Protein AF-A0A350FUX4-F1 (afdb_monomer_lite)

pLDDT: mean 85.85, std 11.28, range [41.66, 97.25]

Foldseek 3Di:
DPPDDDDDDDDDPVVVVVLVVVCVVVVHDSVVVVVVVVVLLVVLVVVCVVVVHCLLVLLQCQLAVVDPLVRSCVVVVHDDPVVSVVSCVVSVGHHRDQDPVNVVVVVVVVVVVVVPPPD

Secondary structure (DSSP, 8-state):
------------HHHHHHHHHHHHHTT--HHHHHHHHHHHHHHHHHHHHHTT-THHHHHHHHHTTSS-HHHHHHHTT---HHHHHHHHHHTTPPPP---HHHHHHHHHHHHHHHTTS--

Structure (mmCIF, N/CA/C/O backbone):
data_AF-A0A350FUX4-F1
#
_entry.id   AF-A0A350FUX4-F1
#
loop_
_atom_site.group_PDB
_atom_site.id
_atom_site.type_symbol
_atom_site.label_atom_id
_atom_site.label_alt_id
_atom_site.label_comp_id
_atom_site.label_asym_id
_atom_site.label_entity_id
_atom_site.label_seq_id
_atom_site.pdbx_PDB_ins_code
_atom_site.Cartn_x
_atom_site.Cartn_y
_atom_site.Cartn_z
_atom_site.occupancy
_atom_site.B_iso_or_equiv
_atom_site.auth_seq_id
_atom_site.auth_comp_id
_atom_site.auth_asym_id
_atom_site.auth_atom_id
_atom_site.pdbx_PDB_model_num
ATOM 1 N N . MET A 1 1 ? -17.170 -17.506 17.059 1.00 41.66 1 MET A N 1
ATOM 2 C CA . MET A 1 1 ? -16.558 -16.319 17.699 1.00 41.66 1 MET A CA 1
ATOM 3 C C . MET A 1 1 ? -15.456 -15.818 16.782 1.00 41.66 1 MET A C 1
ATOM 5 O O . MET A 1 1 ? -14.706 -16.651 16.299 1.00 41.66 1 MET A O 1
ATOM 9 N N . LYS A 1 2 ? -15.390 -14.514 16.481 1.00 61.25 2 LYS A N 1
ATOM 10 C CA . LYS A 1 2 ? -14.230 -13.945 15.776 1.00 61.25 2 LYS A CA 1
ATOM 11 C C . LYS A 1 2 ? -13.069 -13.878 16.766 1.00 61.25 2 LYS A C 1
ATOM 13 O O . LYS A 1 2 ? -13.182 -13.170 17.765 1.00 61.25 2 LYS A O 1
ATOM 18 N N . ASP A 1 3 ? -12.004 -14.621 16.500 1.00 84.19 3 ASP A N 1
ATOM 19 C CA . ASP A 1 3 ? -10.751 -14.481 17.235 1.00 84.19 3 ASP A CA 1
ATOM 20 C C . ASP A 1 3 ? -10.172 -13.096 16.919 1.00 84.19 3 ASP A C 1
ATOM 22 O O . ASP A 1 3 ? -9.989 -12.747 15.751 1.00 84.19 3 ASP A O 1
ATOM 26 N N . THR A 1 4 ? -10.043 -12.244 17.935 1.00 82.56 4 THR A N 1
ATOM 27 C CA . THR A 1 4 ? -9.693 -10.829 17.754 1.00 82.56 4 THR A CA 1
ATOM 28 C C . THR A 1 4 ? -8.469 -10.517 18.601 1.00 82.56 4 THR A C 1
ATOM 30 O O . THR A 1 4 ? -8.521 -10.639 19.823 1.00 82.56 4 THR A O 1
ATOM 33 N N . ALA A 1 5 ? -7.386 -10.082 17.958 1.00 85.25 5 ALA A N 1
ATOM 34 C CA . ALA A 1 5 ? -6.145 -9.674 18.612 1.00 85.25 5 ALA A CA 1
ATOM 35 C C . ALA A 1 5 ? -5.987 -8.144 18.606 1.00 85.25 5 ALA A C 1
ATOM 37 O O . ALA A 1 5 ? -6.502 -7.454 17.722 1.00 85.25 5 ALA A O 1
ATOM 38 N N . SER A 1 6 ? -5.265 -7.604 19.590 1.00 85.75 6 SER A N 1
ATOM 39 C CA . SER A 1 6 ? -4.872 -6.194 19.607 1.00 85.75 6 SER A CA 1
ATOM 40 C C . SER A 1 6 ? -3.593 -5.980 18.792 1.00 85.75 6 SER A C 1
ATOM 42 O O . SER A 1 6 ? -2.662 -6.779 18.842 1.00 85.75 6 SER A O 1
ATOM 44 N N . LEU A 1 7 ? -3.545 -4.878 18.042 1.00 85.62 7 LEU A N 1
ATOM 45 C CA . LEU A 1 7 ? -2.394 -4.479 17.235 1.00 85.62 7 LEU A CA 1
ATOM 46 C C . LEU A 1 7 ? -1.913 -3.096 17.690 1.00 85.62 7 LEU A C 1
ATOM 48 O O . LEU A 1 7 ? -2.695 -2.144 17.707 1.00 85.62 7 LEU A O 1
ATOM 52 N N . SER A 1 8 ? -0.632 -2.982 18.044 1.00 88.00 8 SER A N 1
ATOM 53 C CA . SER A 1 8 ? 0.005 -1.705 18.382 1.00 88.00 8 SER A CA 1
ATOM 54 C C . SER A 1 8 ? 0.857 -1.229 17.208 1.00 88.00 8 SER A C 1
ATOM 56 O O . SER A 1 8 ? 1.778 -1.928 16.795 1.00 88.00 8 SER A O 1
ATOM 58 N N . LEU A 1 9 ? 0.541 -0.050 16.665 1.00 88.25 9 LEU A N 1
ATOM 59 C CA . LEU A 1 9 ? 1.270 0.577 15.560 1.00 88.25 9 LEU A CA 1
ATOM 60 C C . LEU A 1 9 ? 1.650 2.009 15.926 1.00 88.25 9 LEU A C 1
ATOM 62 O O . LEU A 1 9 ? 0.845 2.754 16.490 1.00 88.25 9 LEU A O 1
ATOM 66 N N . THR A 1 10 ? 2.846 2.419 15.514 1.00 92.00 10 THR A N 1
ATOM 67 C CA . THR A 1 10 ? 3.270 3.819 15.570 1.00 92.00 10 THR A CA 1
ATOM 68 C C . THR A 1 10 ? 2.972 4.473 14.229 1.00 92.00 10 THR A C 1
ATOM 70 O O . THR A 1 10 ? 3.532 4.087 13.208 1.00 92.00 10 THR A O 1
ATOM 73 N N . LEU A 1 11 ? 2.088 5.469 14.233 1.00 89.19 11 LEU A N 1
ATOM 74 C CA . LEU A 1 11 ? 1.725 6.250 13.053 1.00 89.19 11 LEU A CA 1
ATOM 75 C C . LEU A 1 11 ? 1.938 7.738 13.329 1.00 89.19 11 LEU A C 1
ATOM 77 O O . LEU A 1 11 ? 1.895 8.188 14.477 1.00 89.19 11 LEU A O 1
ATOM 81 N N . ASP A 1 12 ? 2.114 8.510 12.260 1.00 91.38 12 ASP A N 1
ATOM 82 C CA . ASP A 1 12 ? 2.209 9.962 12.349 1.00 91.38 12 ASP A CA 1
ATOM 83 C C . ASP A 1 12 ? 0.952 10.581 13.003 1.00 91.38 12 ASP A C 1
ATOM 85 O O . ASP A 1 12 ? -0.194 10.214 12.715 1.00 91.38 12 ASP A O 1
ATOM 89 N N . LYS A 1 13 ? 1.160 11.553 13.901 1.00 92.75 13 LYS A N 1
ATOM 90 C CA . LYS A 1 13 ? 0.068 12.180 14.666 1.00 92.75 13 LYS A CA 1
ATOM 91 C C . LYS A 1 13 ? -0.902 12.942 13.763 1.00 92.75 13 LYS A C 1
ATOM 93 O O . LYS A 1 13 ? -2.111 12.937 14.021 1.00 92.75 13 LYS A O 1
ATOM 98 N N . LEU A 1 14 ? -0.397 13.601 12.719 1.00 93.44 14 LEU A N 1
ATOM 99 C CA . LEU A 1 14 ? -1.227 14.331 11.767 1.00 93.44 14 LEU A CA 1
ATOM 100 C C . LEU A 1 14 ? -2.051 13.356 10.918 1.00 93.44 14 LEU A C 1
ATOM 102 O O . LEU A 1 14 ? -3.239 13.609 10.701 1.00 93.44 14 LEU A O 1
ATOM 106 N N . LEU A 1 15 ? -1.474 12.219 10.519 1.00 91.94 15 LEU A N 1
ATOM 107 C CA . LEU A 1 15 ? -2.192 11.138 9.841 1.00 91.94 15 LEU A CA 1
ATOM 108 C C . LEU A 1 15 ? -3.357 10.619 10.695 1.00 91.94 15 LEU A C 1
ATOM 110 O O . LEU A 1 15 ? -4.492 10.596 10.217 1.00 91.94 15 LEU A O 1
ATOM 114 N N . ILE A 1 16 ? -3.117 10.297 11.973 1.00 94.19 16 ILE A N 1
ATOM 115 C CA . ILE A 1 16 ? -4.173 9.843 12.896 1.00 94.19 16 ILE A CA 1
ATOM 11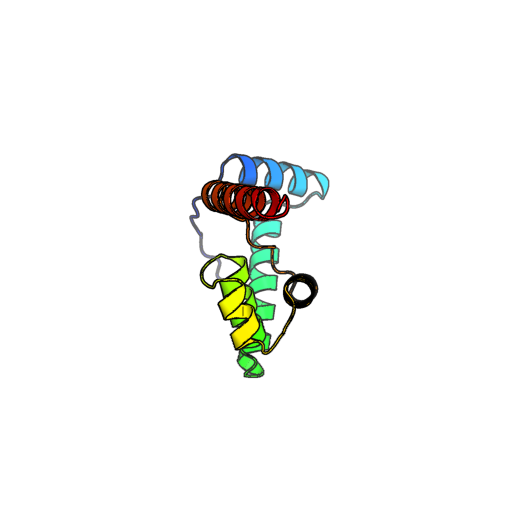6 C C . ILE A 1 16 ? -5.276 10.901 13.020 1.00 94.19 16 ILE A C 1
ATOM 118 O O . ILE A 1 16 ? -6.464 10.576 12.956 1.00 94.19 16 ILE A O 1
ATOM 122 N N . LYS A 1 17 ? -4.909 12.181 13.170 1.00 95.31 17 LYS A N 1
ATOM 123 C CA . LYS A 1 17 ? -5.881 13.279 13.286 1.00 95.31 17 LYS A CA 1
ATOM 124 C C . LYS A 1 17 ? -6.756 13.386 12.036 1.00 95.31 17 LYS A C 1
ATOM 126 O O . LYS A 1 17 ? -7.978 13.471 12.151 1.00 95.31 17 LYS A O 1
ATOM 131 N N . ARG A 1 18 ? -6.150 13.346 10.846 1.00 95.75 18 ARG A N 1
ATOM 132 C CA . ARG A 1 18 ? -6.868 13.406 9.563 1.00 95.75 18 ARG A CA 1
ATOM 133 C C . ARG A 1 18 ? -7.785 12.199 9.371 1.00 95.75 18 ARG A C 1
ATOM 135 O O . ARG A 1 18 ? -8.940 12.379 8.992 1.00 95.75 18 ARG A O 1
ATOM 142 N N . ALA A 1 19 ? -7.304 11.000 9.692 1.00 94.25 19 ALA A N 1
ATOM 143 C CA . ALA A 1 19 ? -8.087 9.774 9.592 1.00 94.25 19 ALA A CA 1
ATOM 144 C C . ALA A 1 19 ? -9.302 9.790 10.534 1.00 94.25 19 ALA A C 1
ATOM 146 O O . ALA A 1 19 ? -10.400 9.437 10.114 1.00 94.25 19 ALA A O 1
ATOM 147 N N . ARG A 1 20 ? -9.150 10.281 11.775 1.00 95.00 20 ARG A N 1
ATOM 148 C CA . ARG A 1 20 ? -10.274 10.443 12.718 1.00 95.00 20 ARG A CA 1
ATOM 149 C C . ARG A 1 20 ? -11.348 11.388 12.191 1.00 95.00 20 ARG A C 1
ATOM 151 O O . ARG A 1 20 ? -12.527 11.068 12.284 1.00 95.00 20 ARG A O 1
ATOM 158 N N . VAL A 1 21 ? -10.949 12.528 11.622 1.00 97.25 21 VAL A N 1
ATOM 159 C CA . VAL A 1 21 ? -11.898 13.479 11.022 1.00 97.25 21 VAL A CA 1
ATOM 160 C C . VAL A 1 21 ? -12.640 12.837 9.850 1.00 97.25 21 VAL A C 1
ATOM 162 O O . VAL A 1 21 ? -13.856 12.979 9.754 1.00 97.25 21 VAL A O 1
ATOM 165 N N . ALA A 1 22 ? -11.938 12.114 8.974 1.00 95.69 22 ALA A N 1
ATOM 166 C CA . ALA A 1 22 ? -12.564 11.419 7.851 1.00 95.69 22 ALA A CA 1
ATOM 167 C C . ALA A 1 22 ? -13.550 10.335 8.318 1.00 95.69 22 ALA A C 1
ATOM 169 O O . ALA A 1 22 ? -14.679 10.297 7.839 1.00 95.69 22 ALA A O 1
ATOM 170 N N . ALA A 1 23 ? -13.156 9.514 9.296 1.00 96.19 23 ALA A N 1
ATOM 171 C CA . ALA A 1 23 ? -13.992 8.459 9.863 1.00 96.19 23 ALA A CA 1
ATOM 172 C C . ALA A 1 23 ? -15.264 9.026 10.525 1.00 96.19 23 ALA A C 1
ATOM 174 O O . ALA A 1 23 ? -16.364 8.537 10.274 1.00 96.19 23 ALA A O 1
ATOM 175 N N . ALA A 1 24 ? -15.134 10.123 11.281 1.00 96.69 24 ALA A N 1
ATOM 176 C CA . ALA A 1 24 ? -16.269 10.808 11.897 1.00 96.69 24 ALA A CA 1
ATOM 177 C C . ALA A 1 24 ? -17.264 11.354 10.859 1.00 96.69 24 ALA A C 1
ATOM 179 O O . ALA A 1 24 ? -18.471 11.232 11.050 1.00 96.69 24 ALA A O 1
ATOM 180 N N . LYS A 1 25 ? -16.776 11.901 9.736 1.00 97.00 25 LYS A N 1
ATOM 181 C CA . LYS A 1 25 ? -17.633 12.419 8.652 1.00 97.00 25 LYS A CA 1
ATOM 182 C C . LYS A 1 25 ? -18.510 11.349 8.001 1.00 97.00 25 LYS A C 1
ATOM 184 O O . LYS A 1 25 ? -19.582 11.682 7.513 1.00 97.00 25 LYS A O 1
ATOM 189 N N . ILE A 1 26 ? -18.059 10.096 7.985 1.00 96.44 26 ILE A N 1
ATOM 190 C CA . ILE A 1 26 ? -18.804 8.963 7.414 1.00 96.44 26 ILE A CA 1
ATOM 191 C C . ILE A 1 26 ? -19.478 8.090 8.486 1.00 96.44 26 ILE A C 1
ATOM 193 O O . ILE A 1 26 ? -19.988 7.023 8.165 1.00 96.44 26 ILE A O 1
ATOM 197 N N . GLY A 1 27 ? -19.460 8.509 9.759 1.00 95.75 27 GLY A N 1
ATOM 198 C CA . GLY A 1 27 ? -20.078 7.768 10.864 1.00 95.75 27 GLY A CA 1
ATOM 199 C C . GLY A 1 27 ? -19.420 6.420 11.183 1.00 95.75 27 GLY A C 1
ATOM 200 O O . GLY A 1 27 ? -20.068 5.551 11.761 1.00 95.75 27 GLY A O 1
ATOM 201 N N . ALA A 1 28 ? -18.151 6.220 10.813 1.00 96.00 28 ALA A N 1
ATOM 202 C CA . ALA A 1 28 ? -17.441 4.957 11.006 1.00 96.00 28 ALA A CA 1
ATOM 203 C C . ALA A 1 28 ? -16.409 5.042 12.148 1.00 96.00 28 ALA A C 1
ATOM 205 O O . ALA A 1 28 ? -15.716 6.056 12.284 1.00 96.00 28 ALA A O 1
ATOM 206 N N . PRO A 1 29 ? -16.218 3.973 12.943 1.00 94.50 29 PRO A N 1
ATOM 207 C CA . PRO A 1 29 ? -15.079 3.875 13.849 1.00 94.50 29 PRO A CA 1
ATOM 208 C C . PRO A 1 29 ? -13.757 3.869 13.071 1.00 94.50 29 PRO A C 1
ATOM 210 O O . PRO A 1 29 ? -13.633 3.182 12.056 1.00 94.50 29 PRO A O 1
ATOM 213 N N . LEU A 1 30 ? -12.729 4.559 13.583 1.00 93.44 30 LEU A N 1
ATOM 214 C CA . LEU A 1 30 ? -11.397 4.554 12.957 1.00 93.44 30 LEU A CA 1
ATOM 215 C C . LEU A 1 30 ? -10.857 3.126 12.787 1.00 93.44 30 LEU A C 1
ATOM 217 O O . LEU A 1 30 ? -10.288 2.816 11.746 1.00 93.44 30 LEU A O 1
ATOM 221 N N . ASN A 1 31 ? -11.079 2.256 13.778 1.00 92.19 31 ASN A N 1
ATOM 222 C CA . ASN A 1 31 ? -10.670 0.855 13.705 1.00 92.19 31 ASN A CA 1
ATOM 223 C C . ASN A 1 31 ? -11.298 0.144 12.499 1.00 92.19 31 ASN A C 1
ATOM 225 O O . ASN A 1 31 ? -10.599 -0.535 11.764 1.00 92.19 31 ASN A O 1
ATO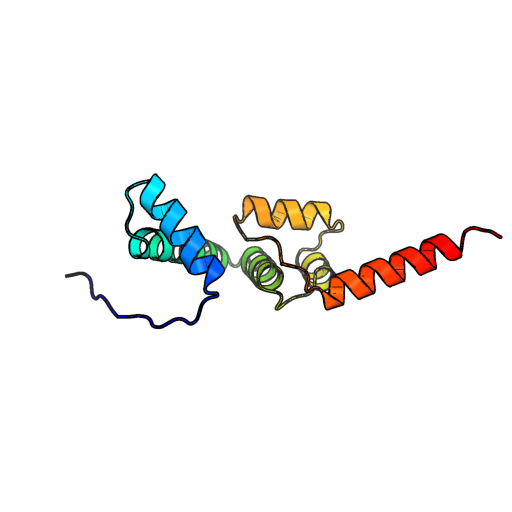M 229 N N . THR A 1 32 ? -12.590 0.364 12.236 1.00 93.69 32 THR A N 1
ATOM 230 C CA . THR A 1 32 ? -13.276 -0.213 11.073 1.00 93.69 32 THR A CA 1
ATOM 231 C C . THR A 1 32 ? -12.655 0.264 9.767 1.00 93.69 32 THR A C 1
ATOM 233 O O . THR A 1 32 ? -12.431 -0.549 8.877 1.00 93.69 32 THR A O 1
ATOM 236 N N . VAL A 1 33 ? -12.335 1.557 9.656 1.00 93.00 33 VAL A N 1
ATOM 237 C CA . VAL A 1 33 ? -11.666 2.101 8.466 1.00 93.00 33 VAL A CA 1
ATOM 238 C C . VAL A 1 33 ? -10.306 1.430 8.266 1.00 93.00 33 VAL A C 1
ATOM 240 O O . VAL A 1 33 ? -10.033 0.932 7.180 1.00 93.00 33 VAL A O 1
ATOM 243 N N . VAL A 1 34 ? -9.478 1.361 9.312 1.00 92.00 34 VAL A N 1
ATOM 244 C CA . VAL A 1 34 ? -8.138 0.757 9.240 1.00 92.00 34 VAL A CA 1
ATOM 245 C C . VAL A 1 34 ? -8.212 -0.734 8.908 1.00 92.00 34 VAL A C 1
ATOM 247 O O . VAL A 1 34 ? -7.527 -1.178 7.991 1.00 92.00 34 VAL A O 1
ATOM 250 N N . SER A 1 35 ? -9.071 -1.499 9.588 1.00 92.38 35 SER A N 1
ATOM 251 C CA . SER A 1 35 ? -9.234 -2.933 9.331 1.00 92.38 35 SER A CA 1
ATOM 252 C C . SER A 1 35 ? -9.710 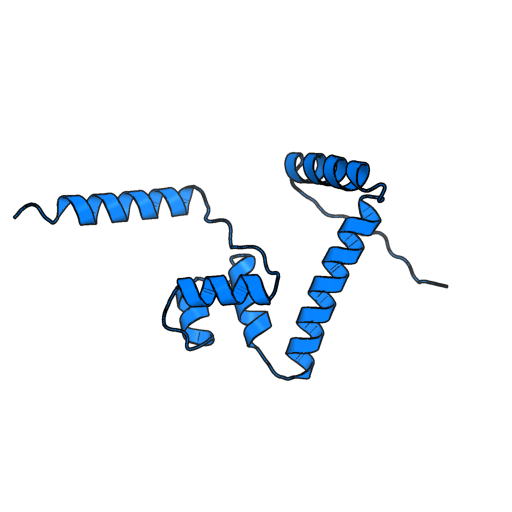-3.214 7.906 1.00 92.38 35 SER A C 1
ATOM 254 O O . SER A 1 35 ? -9.204 -4.136 7.282 1.00 92.38 35 SER A O 1
ATOM 256 N N . GLN A 1 36 ? -10.637 -2.416 7.367 1.00 93.56 36 GLN A N 1
ATOM 257 C CA . GLN A 1 36 ? -11.119 -2.593 5.992 1.00 93.56 36 GLN A CA 1
ATOM 258 C C . GLN A 1 36 ? -10.045 -2.269 4.949 1.00 93.56 36 GLN A C 1
ATOM 260 O O . GLN A 1 36 ? -9.934 -2.972 3.950 1.00 93.56 36 GLN A O 1
ATOM 265 N N . GLN A 1 37 ? -9.229 -1.233 5.174 1.00 91.50 37 GLN A N 1
ATOM 266 C CA . GLN A 1 37 ? -8.110 -0.932 4.274 1.00 91.50 37 GLN A CA 1
ATOM 267 C C . GLN A 1 37 ? -7.032 -2.021 4.324 1.00 91.50 37 GLN A C 1
ATOM 269 O O . GLN A 1 37 ? -6.527 -2.419 3.278 1.00 91.50 37 GLN A O 1
ATOM 274 N N . LEU A 1 38 ? -6.715 -2.534 5.519 1.00 92.25 38 LEU A N 1
ATOM 275 C CA . LEU A 1 38 ? -5.776 -3.645 5.676 1.00 92.25 38 LEU A CA 1
ATOM 276 C C . LEU A 1 38 ? -6.293 -4.910 4.981 1.00 92.25 38 LEU A C 1
ATOM 278 O O . LEU A 1 38 ? -5.541 -5.540 4.247 1.00 92.25 38 LEU A O 1
ATOM 282 N N . GLN A 1 39 ? -7.576 -5.240 5.156 1.00 93.19 39 GLN A N 1
ATOM 283 C CA . GLN A 1 39 ? -8.196 -6.379 4.481 1.00 93.19 39 GLN A CA 1
ATOM 284 C C . GLN A 1 39 ? -8.124 -6.231 2.959 1.00 93.19 39 GLN A C 1
ATOM 286 O O . GLN A 1 39 ? -7.647 -7.133 2.289 1.00 93.19 39 GLN A O 1
ATOM 291 N N . ALA A 1 40 ? -8.514 -5.077 2.411 1.00 89.94 40 ALA A N 1
ATOM 292 C CA . ALA A 1 40 ? -8.485 -4.851 0.966 1.00 89.94 40 ALA A CA 1
ATOM 293 C C . ALA A 1 40 ? -7.069 -4.969 0.369 1.00 89.94 40 ALA A C 1
ATOM 295 O O . ALA A 1 40 ? -6.905 -5.445 -0.758 1.00 89.94 40 ALA A O 1
ATOM 296 N N . PHE A 1 41 ? -6.051 -4.535 1.119 1.00 91.50 41 PHE A N 1
ATOM 297 C CA . PHE A 1 41 ? -4.654 -4.722 0.740 1.00 91.50 41 PHE A CA 1
ATOM 298 C C . PHE A 1 41 ? -4.272 -6.208 0.719 1.00 91.50 41 PHE A C 1
ATOM 300 O O . PHE A 1 41 ? -3.731 -6.673 -0.284 1.00 91.50 41 PHE A O 1
ATOM 307 N N . LEU A 1 42 ? -4.590 -6.951 1.785 1.00 92.31 42 LEU A N 1
ATOM 308 C CA . LEU A 1 42 ? -4.297 -8.383 1.888 1.00 92.31 42 LEU A CA 1
ATOM 309 C C . LEU A 1 42 ? -5.025 -9.192 0.813 1.00 92.31 42 LEU A C 1
ATOM 311 O O . LEU A 1 42 ? -4.385 -9.980 0.131 1.00 92.31 42 LEU A O 1
ATOM 315 N N . ASP A 1 43 ? -6.310 -8.927 0.577 1.00 91.44 43 ASP A N 1
ATOM 316 C CA . ASP A 1 43 ? -7.092 -9.610 -0.458 1.00 91.44 43 ASP A CA 1
ATOM 317 C C . ASP A 1 43 ? -6.448 -9.442 -1.841 1.00 91.44 43 ASP A C 1
ATOM 319 O O . ASP A 1 43 ? -6.358 -10.391 -2.618 1.00 91.44 43 ASP A O 1
ATOM 323 N N . SER A 1 44 ? -5.975 -8.230 -2.154 1.00 87.88 44 SER A N 1
ATOM 324 C CA . SER A 1 44 ? -5.313 -7.945 -3.433 1.00 87.88 44 SER A CA 1
ATOM 325 C C . SER A 1 44 ? -3.959 -8.653 -3.538 1.00 87.88 44 SER A C 1
ATOM 327 O O . SER A 1 44 ? -3.618 -9.186 -4.596 1.00 87.88 44 SER A O 1
ATOM 329 N N . PHE A 1 45 ? -3.207 -8.690 -2.434 1.00 88.62 45 PHE A N 1
ATOM 330 C CA . PHE A 1 45 ? -1.931 -9.393 -2.349 1.00 88.62 45 PHE A CA 1
ATOM 331 C C . PHE A 1 45 ? -2.114 -10.905 -2.532 1.00 88.62 45 PHE A C 1
ATOM 333 O O . PHE A 1 45 ? -1.508 -11.501 -3.419 1.00 88.62 45 PHE A O 1
ATOM 340 N N . GLU A 1 46 ? -3.012 -11.520 -1.770 1.00 89.31 46 GLU A N 1
ATOM 341 C CA . GLU A 1 46 ? -3.277 -12.959 -1.812 1.00 89.31 46 GLU A CA 1
ATOM 342 C C . GLU A 1 46 ? -3.831 -13.406 -3.170 1.00 89.31 46 GLU A C 1
ATOM 344 O O . GLU A 1 46 ? -3.408 -14.434 -3.698 1.00 89.31 46 GLU A O 1
ATOM 349 N N . GLN A 1 47 ? -4.716 -12.616 -3.790 1.00 88.62 47 GLN A N 1
ATOM 350 C CA . GLN A 1 47 ? -5.192 -12.891 -5.151 1.00 88.62 47 GLN A CA 1
ATOM 351 C C . GLN A 1 47 ? -4.053 -12.870 -6.173 1.00 88.62 47 GLN A C 1
ATOM 353 O O . GLN A 1 47 ? -4.027 -13.696 -7.086 1.00 88.62 47 GLN A O 1
ATOM 358 N N . SER A 1 48 ? -3.109 -11.936 -6.036 1.00 84.88 48 SER A N 1
ATOM 359 C CA . SER A 1 48 ? -1.961 -11.858 -6.938 1.00 84.88 48 SER A CA 1
ATOM 360 C C . SER A 1 48 ? -1.014 -13.050 -6.782 1.00 84.88 48 SER A C 1
ATOM 362 O O . SER A 1 48 ? -0.609 -13.638 -7.786 1.00 84.88 48 SER A O 1
ATOM 364 N N . GLU A 1 49 ? -0.755 -13.473 -5.542 1.00 84.81 49 GLU A N 1
ATOM 365 C CA . GLU A 1 49 ? 0.078 -14.635 -5.223 1.00 84.81 49 GLU A CA 1
ATOM 366 C C . GLU A 1 49 ? -0.566 -15.935 -5.723 1.00 84.81 49 GLU A C 1
ATOM 368 O O . GLU A 1 49 ? 0.100 -16.751 -6.360 1.00 84.81 49 GLU A O 1
ATOM 373 N N . ALA A 1 50 ? -1.879 -16.104 -5.533 1.00 82.69 50 ALA A N 1
ATOM 374 C CA . ALA A 1 50 ? -2.613 -17.283 -5.997 1.00 82.69 50 ALA A CA 1
ATOM 375 C C . ALA A 1 50 ? -2.576 -17.458 -7.526 1.00 82.69 50 ALA A C 1
ATOM 377 O O . ALA A 1 50 ? -2.615 -18.580 -8.029 1.00 82.69 50 ALA A O 1
ATOM 378 N N . LEU A 1 51 ? -2.482 -16.354 -8.271 1.00 81.62 51 LEU A N 1
ATOM 379 C CA . LEU A 1 51 ? -2.355 -16.350 -9.730 1.00 81.62 51 LEU A CA 1
ATOM 380 C C . LEU A 1 51 ? -0.894 -16.436 -10.207 1.00 81.62 51 LEU A C 1
ATOM 382 O O . LEU A 1 51 ? -0.648 -16.376 -11.412 1.00 81.62 51 LEU A O 1
ATOM 386 N N . GLY A 1 52 ? 0.078 -16.538 -9.290 1.00 79.62 52 GLY A N 1
ATOM 387 C CA . GLY A 1 52 ? 1.510 -16.493 -9.601 1.00 79.62 52 GLY A CA 1
ATOM 388 C C . GLY A 1 52 ? 1.956 -15.156 -10.204 1.00 79.62 52 GLY A C 1
ATOM 389 O O . GLY A 1 52 ? 2.983 -15.083 -10.880 1.00 79.62 52 GLY A O 1
ATOM 390 N N . ASN A 1 53 ? 1.166 -14.099 -10.010 1.00 82.88 53 ASN A N 1
ATOM 391 C CA . ASN A 1 53 ? 1.377 -12.801 -10.625 1.00 82.88 53 ASN A CA 1
ATOM 392 C C . ASN A 1 53 ? 2.152 -11.875 -9.683 1.00 82.88 53 ASN A C 1
ATOM 394 O O . ASN A 1 53 ? 1.574 -11.159 -8.866 1.00 82.88 53 ASN A O 1
ATOM 398 N N . GLN A 1 54 ? 3.469 -11.816 -9.878 1.00 86.75 54 GLN A N 1
ATOM 399 C CA . GLN A 1 54 ? 4.363 -10.964 -9.087 1.00 86.75 54 GLN A CA 1
ATOM 400 C C . GLN A 1 54 ? 4.169 -9.457 -9.329 1.00 86.75 54 GLN A C 1
ATOM 402 O O . GLN A 1 54 ? 4.776 -8.644 -8.630 1.00 86.75 54 GLN A O 1
ATOM 407 N N . ASN A 1 55 ? 3.329 -9.046 -10.290 1.00 90.81 55 ASN A N 1
ATOM 408 C CA . ASN A 1 55 ? 3.159 -7.633 -10.623 1.00 90.81 55 ASN A CA 1
ATOM 409 C C . ASN A 1 55 ? 2.625 -6.825 -9.439 1.00 90.81 55 ASN A C 1
ATOM 411 O O . ASN A 1 55 ? 3.071 -5.699 -9.228 1.00 90.81 55 ASN A O 1
ATOM 415 N N . PHE A 1 56 ? 1.694 -7.381 -8.656 1.00 91.38 56 PHE A N 1
ATOM 416 C CA . PHE A 1 56 ? 1.182 -6.680 -7.478 1.00 91.38 56 PHE A CA 1
ATOM 417 C C . PHE A 1 56 ? 2.269 -6.529 -6.414 1.00 91.38 56 PHE A C 1
ATOM 419 O O . PHE A 1 56 ? 2.445 -5.430 -5.901 1.00 91.38 56 PHE A O 1
ATOM 426 N N . THR A 1 57 ? 3.049 -7.578 -6.143 1.00 92.38 57 THR A N 1
ATOM 427 C CA . THR A 1 57 ? 4.182 -7.537 -5.206 1.00 92.38 57 THR A CA 1
ATOM 428 C C . THR A 1 57 ? 5.201 -6.472 -5.611 1.00 92.38 57 THR A C 1
ATOM 430 O O . THR A 1 57 ? 5.568 -5.630 -4.795 1.00 92.38 57 THR A O 1
ATOM 433 N N . ILE A 1 58 ? 5.571 -6.408 -6.895 1.00 93.56 58 ILE A N 1
ATOM 434 C CA . ILE A 1 58 ? 6.484 -5.381 -7.421 1.00 93.56 58 ILE A CA 1
ATOM 435 C C . ILE A 1 58 ? 5.903 -3.967 -7.248 1.00 93.56 58 ILE A C 1
ATOM 437 O O . ILE A 1 58 ? 6.614 -3.041 -6.846 1.00 93.56 58 ILE A O 1
ATOM 441 N N . LEU A 1 59 ? 4.614 -3.778 -7.548 1.00 93.06 59 LEU A N 1
ATOM 442 C CA . LEU A 1 59 ? 3.933 -2.492 -7.375 1.00 93.06 59 LEU A CA 1
ATOM 443 C C . LEU A 1 59 ? 3.820 -2.101 -5.895 1.00 93.06 59 LEU A C 1
ATOM 445 O O . LEU A 1 59 ? 3.989 -0.927 -5.563 1.00 93.06 59 LEU A O 1
ATOM 449 N N . ALA A 1 60 ? 3.566 -3.066 -5.010 1.00 91.81 60 ALA A N 1
ATOM 450 C CA . ALA A 1 60 ? 3.474 -2.859 -3.573 1.00 91.81 60 ALA A CA 1
ATOM 451 C C . ALA A 1 60 ? 4.830 -2.428 -3.007 1.00 91.81 60 ALA A C 1
ATOM 453 O O . ALA A 1 60 ? 4.896 -1.381 -2.365 1.00 91.81 60 ALA A O 1
ATOM 454 N N . GLU A 1 61 ? 5.914 -3.142 -3.331 1.00 91.75 61 GLU A N 1
ATOM 455 C CA . GLU A 1 61 ? 7.290 -2.774 -2.964 1.00 91.75 61 GLU A CA 1
ATOM 456 C C . GLU A 1 61 ? 7.650 -1.358 -3.425 1.00 91.75 61 GLU A C 1
ATOM 458 O O . GLU A 1 61 ? 8.236 -0.583 -2.667 1.00 91.75 61 GLU A O 1
ATOM 463 N N . PHE A 1 62 ? 7.272 -0.992 -4.653 1.00 91.19 62 PHE A N 1
ATOM 464 C CA . PHE A 1 62 ? 7.466 0.364 -5.158 1.00 91.19 62 PHE A CA 1
ATOM 465 C C . PHE A 1 62 ? 6.650 1.396 -4.365 1.00 91.19 62 PHE A C 1
ATOM 467 O O . PHE A 1 62 ? 7.182 2.438 -3.990 1.00 91.19 62 PHE A O 1
ATOM 474 N N . SER A 1 63 ? 5.379 1.109 -4.063 1.00 90.56 63 SER A N 1
ATOM 475 C CA . SER A 1 63 ? 4.475 2.044 -3.374 1.00 90.56 63 SER A CA 1
ATOM 476 C C . SER A 1 63 ? 4.952 2.449 -1.975 1.00 90.56 63 SER A C 1
ATOM 478 O O . SER A 1 63 ? 4.712 3.579 -1.550 1.00 90.56 63 SER A O 1
ATOM 480 N N . ILE A 1 64 ? 5.660 1.548 -1.285 1.00 89.38 64 ILE A N 1
ATOM 481 C CA . ILE A 1 64 ? 6.210 1.779 0.058 1.00 89.38 64 ILE A CA 1
ATOM 482 C C . ILE A 1 64 ? 7.704 2.142 0.048 1.00 89.38 64 ILE A C 1
ATOM 484 O O . ILE A 1 64 ? 8.302 2.284 1.110 1.00 89.38 64 ILE A O 1
ATOM 488 N N . GLY A 1 65 ? 8.311 2.296 -1.134 1.00 87.06 65 GLY A N 1
ATOM 489 C CA . GLY A 1 65 ? 9.703 2.728 -1.286 1.00 87.06 65 GLY A CA 1
ATOM 490 C C . GLY A 1 65 ? 10.763 1.642 -1.078 1.00 87.06 65 GLY A C 1
ATOM 491 O O . GLY A 1 65 ? 11.941 1.969 -0.975 1.00 87.06 65 GLY A O 1
ATOM 492 N N . VAL A 1 66 ? 10.384 0.360 -1.039 1.00 89.69 66 VAL A N 1
ATOM 493 C CA . VAL A 1 66 ? 11.338 -0.768 -1.004 1.00 89.69 66 VAL A CA 1
ATOM 494 C C . VAL A 1 66 ? 12.047 -0.922 -2.351 1.00 89.69 66 VAL A C 1
ATOM 496 O O . VAL A 1 66 ? 13.231 -1.247 -2.402 1.00 89.69 66 VAL A O 1
ATOM 499 N N . ARG A 1 67 ? 11.333 -0.662 -3.451 1.00 89.38 67 ARG A N 1
ATOM 500 C CA . ARG A 1 67 ? 11.853 -0.748 -4.821 1.00 89.38 67 ARG A CA 1
ATOM 501 C C . ARG A 1 67 ? 11.865 0.628 -5.481 1.00 89.38 67 ARG A C 1
ATOM 503 O O . ARG A 1 67 ? 10.930 1.401 -5.303 1.00 89.38 67 ARG A O 1
ATOM 510 N N . SER A 1 68 ? 12.895 0.927 -6.278 1.00 89.50 68 SER A N 1
ATOM 511 C CA . SER A 1 68 ? 12.956 2.171 -7.058 1.00 89.50 68 SER A CA 1
ATOM 512 C C . SER A 1 68 ? 11.995 2.146 -8.255 1.00 89.50 68 SER A C 1
ATOM 514 O O . SER A 1 68 ? 11.603 1.080 -8.735 1.00 89.50 68 SER A O 1
ATOM 516 N N . ALA A 1 69 ? 11.652 3.319 -8.798 1.00 88.69 69 ALA A N 1
ATOM 517 C CA . ALA A 1 69 ? 10.815 3.401 -9.999 1.00 88.69 69 ALA A CA 1
ATOM 518 C C . ALA A 1 69 ? 11.446 2.666 -11.196 1.00 88.69 69 ALA A C 1
ATOM 520 O O . ALA A 1 69 ? 10.748 1.961 -11.921 1.00 88.69 69 ALA A O 1
ATOM 521 N N . ASN A 1 70 ? 12.764 2.790 -11.385 1.00 90.12 70 ASN A N 1
ATOM 522 C CA . ASN A 1 70 ? 13.478 2.149 -12.493 1.00 90.12 70 ASN A CA 1
ATOM 523 C C . ASN A 1 70 ? 13.460 0.621 -12.370 1.00 90.12 70 ASN A C 1
ATOM 525 O O . ASN A 1 70 ? 13.198 -0.072 -13.354 1.00 90.12 70 ASN A O 1
ATOM 529 N N . ASP A 1 71 ? 13.671 0.100 -11.161 1.00 92.06 71 ASP A N 1
ATOM 530 C CA . ASP A 1 71 ? 13.649 -1.343 -10.912 1.00 92.06 71 ASP A CA 1
ATOM 531 C C . ASP A 1 71 ? 12.240 -1.919 -11.053 1.00 92.06 71 ASP A C 1
ATOM 533 O O . ASP A 1 71 ? 12.076 -3.016 -11.585 1.00 92.06 71 ASP A O 1
ATOM 537 N N . ALA A 1 72 ? 11.218 -1.178 -10.613 1.00 92.38 72 ALA A N 1
ATOM 538 C CA . ALA A 1 72 ? 9.822 -1.563 -10.790 1.00 92.38 72 ALA A CA 1
ATOM 539 C C . ALA A 1 72 ? 9.439 -1.599 -12.274 1.00 92.38 72 ALA A C 1
ATOM 541 O O . ALA A 1 72 ? 8.868 -2.584 -12.736 1.00 92.38 72 ALA A O 1
ATOM 542 N N . MET A 1 73 ? 9.814 -0.572 -13.048 1.00 93.62 73 MET A N 1
ATOM 543 C CA . MET A 1 73 ? 9.555 -0.539 -14.490 1.00 93.62 73 MET A CA 1
ATOM 544 C C . MET A 1 73 ? 10.242 -1.693 -15.226 1.00 93.62 73 MET A C 1
ATOM 546 O O . MET A 1 73 ? 9.617 -2.347 -16.060 1.00 93.62 73 MET A O 1
ATOM 550 N N . LYS A 1 74 ? 11.501 -1.987 -14.877 1.00 94.44 74 LYS A N 1
ATOM 551 C CA . LYS A 1 74 ? 12.255 -3.107 -15.452 1.00 94.44 74 LYS A CA 1
ATOM 552 C C . LYS A 1 74 ? 11.603 -4.454 -15.135 1.00 94.44 74 LYS A C 1
ATOM 554 O O . LYS A 1 74 ? 11.444 -5.265 -16.040 1.00 94.44 74 LYS A O 1
ATOM 559 N N . ALA A 1 75 ? 11.213 -4.685 -13.882 1.00 93.19 75 ALA A N 1
ATOM 560 C CA . ALA A 1 75 ? 10.600 -5.943 -13.458 1.00 93.19 75 ALA A CA 1
ATOM 561 C C . ALA A 1 75 ? 9.208 -6.160 -14.082 1.00 93.19 75 ALA A C 1
ATOM 563 O O . ALA A 1 75 ? 8.881 -7.273 -14.480 1.00 93.19 75 ALA A O 1
ATOM 564 N N . LEU A 1 76 ? 8.426 -5.089 -14.250 1.00 92.38 76 LEU A N 1
ATOM 565 C CA . LEU A 1 76 ? 7.110 -5.120 -14.902 1.00 92.38 76 LEU A CA 1
ATOM 566 C C . LEU A 1 76 ? 7.188 -5.075 -16.438 1.00 92.38 76 LEU A C 1
ATOM 568 O O . LEU A 1 76 ? 6.155 -5.108 -17.101 1.00 92.38 76 LEU A O 1
ATOM 572 N N . SER A 1 77 ? 8.391 -4.979 -17.016 1.00 94.06 77 SER A N 1
ATOM 573 C CA . SER A 1 77 ? 8.613 -4.825 -18.462 1.00 94.06 77 SER A CA 1
ATOM 574 C C . SER A 1 77 ? 7.873 -3.633 -19.096 1.00 94.06 77 SER A C 1
ATOM 576 O O . SER A 1 77 ? 7.507 -3.670 -20.271 1.00 94.06 77 SER A O 1
ATOM 578 N N . ILE A 1 78 ? 7.684 -2.550 -18.337 1.00 93.38 78 ILE A N 1
ATOM 579 C CA . ILE A 1 78 ? 7.044 -1.308 -18.798 1.00 93.38 78 ILE A CA 1
ATOM 580 C C . ILE A 1 78 ? 8.093 -0.238 -19.101 1.00 93.38 78 ILE A C 1
ATOM 582 O O . ILE A 1 78 ? 9.170 -0.202 -18.506 1.00 93.38 78 ILE A O 1
ATOM 586 N N . ARG A 1 79 ? 7.784 0.659 -20.042 1.00 89.81 79 ARG A N 1
ATOM 587 C CA . ARG A 1 79 ? 8.761 1.637 -20.566 1.00 89.81 79 ARG A CA 1
ATOM 588 C C . ARG A 1 79 ? 8.518 3.071 -20.111 1.00 89.81 79 ARG A C 1
ATOM 590 O O . ARG A 1 79 ? 9.307 3.952 -20.440 1.00 89.81 79 ARG A O 1
ATOM 597 N N . SER A 1 80 ? 7.423 3.325 -19.397 1.00 88.88 80 SER A N 1
ATOM 598 C CA . SER A 1 80 ? 7.009 4.678 -19.037 1.00 88.88 80 SER A CA 1
ATOM 599 C C . SER A 1 80 ? 6.645 4.803 -17.556 1.00 88.88 80 SER A C 1
ATOM 601 O O . SER A 1 80 ? 5.805 4.043 -17.066 1.00 88.88 80 SER A O 1
ATOM 603 N N . PRO A 1 81 ? 7.135 5.847 -16.862 1.00 87.31 81 PRO A N 1
ATOM 604 C CA . PRO A 1 81 ? 6.651 6.198 -15.529 1.00 87.31 81 PRO A CA 1
ATOM 605 C C . PRO A 1 81 ? 5.139 6.471 -15.487 1.00 87.31 81 PRO A C 1
ATOM 607 O O . PRO A 1 81 ? 4.490 6.251 -14.465 1.00 87.31 81 PRO A O 1
ATOM 610 N N . ALA A 1 82 ? 4.540 6.940 -16.588 1.00 88.06 82 ALA A N 1
ATOM 611 C CA . ALA A 1 82 ? 3.095 7.152 -16.664 1.00 88.06 82 ALA A CA 1
ATOM 612 C C . ALA A 1 82 ? 2.322 5.825 -16.608 1.00 88.06 82 ALA A C 1
ATOM 614 O O . ALA A 1 82 ? 1.248 5.755 -16.015 1.00 88.06 82 ALA A O 1
ATOM 615 N N . GLU A 1 83 ? 2.882 4.765 -17.190 1.00 91.06 83 GLU A N 1
ATOM 616 C CA . GLU A 1 83 ? 2.317 3.421 -17.128 1.00 91.06 83 GLU A CA 1
ATOM 617 C C . GLU A 1 83 ? 2.415 2.840 -15.720 1.00 91.06 83 GLU A C 1
ATOM 619 O O . GLU A 1 83 ? 1.418 2.342 -15.209 1.00 91.06 83 GLU A O 1
ATOM 624 N N . LEU A 1 84 ? 3.550 3.031 -15.041 1.00 90.44 84 LEU A N 1
ATOM 625 C CA . LEU A 1 84 ? 3.714 2.651 -13.635 1.00 90.44 84 LEU A CA 1
ATOM 626 C C . LEU A 1 84 ? 2.679 3.345 -12.731 1.00 90.44 84 LEU A C 1
ATOM 628 O O . LEU A 1 84 ? 2.073 2.718 -11.865 1.00 90.44 84 LEU A O 1
ATOM 632 N N . ASN A 1 85 ? 2.416 4.632 -12.974 1.00 88.94 85 ASN A N 1
ATOM 633 C CA . ASN A 1 85 ? 1.391 5.389 -12.250 1.00 88.94 85 ASN A CA 1
ATOM 634 C C . ASN A 1 85 ? -0.034 4.867 -12.495 1.00 88.94 85 ASN A C 1
ATOM 636 O O . ASN A 1 85 ? -0.842 4.855 -11.565 1.00 88.94 85 ASN A O 1
ATOM 640 N N . ARG A 1 86 ? -0.356 4.440 -13.724 1.00 90.19 86 ARG A N 1
ATOM 641 C CA . ARG A 1 86 ? -1.632 3.763 -14.022 1.00 90.19 86 ARG A CA 1
ATOM 642 C C . ARG A 1 86 ? -1.705 2.411 -13.311 1.00 90.19 86 ARG A C 1
ATOM 644 O O . ARG A 1 86 ? -2.735 2.111 -12.717 1.00 90.19 86 ARG A O 1
ATOM 651 N N . LEU A 1 87 ? -0.581 1.687 -13.317 1.00 91.50 87 LEU A N 1
ATOM 652 C CA . LEU A 1 87 ? -0.242 0.511 -12.509 1.00 91.50 87 LEU A CA 1
ATOM 653 C C . LEU A 1 87 ? -0.828 0.590 -11.100 1.00 91.50 87 LEU A C 1
ATOM 655 O O . LEU A 1 87 ? -1.757 -0.117 -10.708 1.00 91.50 87 LEU A O 1
ATOM 659 N N . LEU A 1 88 ? -0.277 1.552 -10.368 1.00 91.25 88 LEU A N 1
ATOM 660 C CA . LEU A 1 88 ? -0.622 1.842 -8.984 1.00 91.25 88 LEU A CA 1
ATOM 661 C C . LEU A 1 88 ? -2.095 2.215 -8.798 1.00 91.25 88 LEU A C 1
ATOM 663 O O . LEU A 1 88 ? -2.725 1.745 -7.854 1.00 91.25 88 LEU A O 1
ATOM 667 N N . ALA A 1 89 ? -2.656 3.035 -9.692 1.00 89.19 89 ALA A N 1
ATOM 668 C CA . ALA A 1 89 ? -4.045 3.474 -9.587 1.00 89.19 89 ALA A CA 1
ATOM 669 C C . ALA A 1 89 ? -5.032 2.304 -9.719 1.00 89.19 89 ALA A C 1
ATOM 671 O O . ALA A 1 89 ? -5.973 2.204 -8.931 1.00 89.19 89 ALA A O 1
ATOM 672 N N . VAL A 1 90 ? -4.795 1.398 -10.675 1.00 89.06 90 VAL A N 1
ATOM 673 C CA . VAL A 1 90 ? -5.610 0.187 -10.858 1.00 89.06 90 VAL A CA 1
ATOM 674 C C . VAL A 1 90 ? -5.460 -0.750 -9.660 1.00 89.06 90 VAL A C 1
ATOM 676 O O . VAL A 1 90 ? -6.457 -1.272 -9.165 1.00 89.06 90 VAL A O 1
ATOM 679 N N . ALA A 1 91 ? -4.239 -0.894 -9.142 1.00 88.44 91 ALA A N 1
ATOM 680 C CA . ALA A 1 91 ? -3.948 -1.692 -7.953 1.00 88.44 91 ALA A CA 1
ATOM 681 C C . ALA A 1 91 ? -4.417 -1.045 -6.633 1.00 88.44 91 ALA A C 1
ATOM 683 O O . ALA A 1 91 ? -4.251 -1.644 -5.574 1.00 88.44 91 ALA A O 1
ATOM 684 N N . LYS A 1 92 ? -4.992 0.169 -6.673 1.00 88.75 92 LYS A N 1
ATOM 685 C CA . LYS A 1 92 ? -5.391 0.966 -5.495 1.00 88.75 92 LYS A CA 1
ATOM 686 C C . LYS A 1 92 ? -4.251 1.184 -4.491 1.00 88.75 92 LYS A C 1
ATOM 688 O O . LYS A 1 92 ? -4.491 1.348 -3.296 1.00 88.75 92 LYS A O 1
ATOM 693 N N . LEU A 1 93 ? -3.014 1.212 -4.978 1.00 89.00 93 LEU A N 1
ATOM 694 C CA . LEU A 1 93 ? -1.831 1.437 -4.161 1.00 89.00 93 LEU A CA 1
ATOM 695 C C . LEU A 1 93 ? -1.521 2.937 -4.071 1.00 89.00 93 LEU A C 1
ATOM 697 O O . LEU A 1 93 ? -1.731 3.678 -5.041 1.00 89.00 93 LEU A O 1
ATOM 701 N N . PRO A 1 94 ? -1.018 3.414 -2.919 1.00 86.38 94 PRO A N 1
ATOM 702 C CA . PRO A 1 94 ? -0.591 4.795 -2.794 1.00 86.38 94 PRO A CA 1
ATOM 703 C C . PRO A 1 94 ? 0.568 5.070 -3.755 1.00 86.38 94 PRO A C 1
ATOM 705 O O . PRO A 1 94 ? 1.400 4.208 -4.037 1.00 86.38 94 PRO A O 1
ATOM 708 N N . LYS A 1 95 ? 0.647 6.304 -4.252 1.00 83.62 95 LYS A N 1
ATOM 709 C CA . LYS A 1 95 ? 1.862 6.738 -4.939 1.00 83.62 95 LYS A CA 1
ATOM 710 C C . LYS A 1 95 ? 2.991 6.848 -3.916 1.00 83.62 95 LYS A C 1
ATOM 712 O O . LYS A 1 95 ? 2.739 7.409 -2.845 1.00 83.62 95 LYS A O 1
ATOM 717 N N . PRO A 1 96 ? 4.208 6.384 -4.242 1.00 78.19 96 PRO A N 1
ATOM 718 C CA . PRO A 1 96 ? 5.334 6.556 -3.347 1.00 78.19 96 PRO A CA 1
ATOM 719 C C . PRO A 1 96 ? 5.545 8.042 -3.085 1.00 78.19 96 PRO A C 1
ATOM 721 O O . PRO A 1 96 ? 5.657 8.859 -4.003 1.00 78.19 96 PRO A O 1
ATOM 724 N N . THR A 1 97 ? 5.548 8.398 -1.807 1.00 68.75 97 THR A N 1
ATOM 725 C CA . THR A 1 97 ? 5.946 9.727 -1.363 1.00 68.75 97 THR A CA 1
ATOM 726 C C . THR A 1 97 ? 7.447 9.854 -1.549 1.00 68.75 97 THR A C 1
ATOM 728 O O . THR A 1 97 ? 8.219 9.190 -0.861 1.00 68.75 97 THR A O 1
ATOM 731 N N . VAL A 1 98 ? 7.852 10.701 -2.493 1.00 64.56 98 VAL A N 1
ATOM 732 C CA . VAL A 1 98 ? 9.257 11.057 -2.693 1.00 64.56 98 VAL A CA 1
ATOM 733 C C . VAL A 1 98 ? 9.721 11.817 -1.454 1.00 64.56 98 VAL A C 1
ATOM 735 O O . VAL A 1 98 ? 9.066 12.774 -1.032 1.00 64.56 98 VAL A O 1
ATOM 738 N N . SER A 1 99 ? 10.820 11.373 -0.844 1.00 62.84 99 SER A N 1
ATOM 739 C CA . SER A 1 99 ? 11.389 12.074 0.310 1.00 62.84 99 SER A CA 1
ATOM 740 C C . SER A 1 99 ? 11.816 13.493 -0.083 1.00 62.84 99 SER A C 1
ATOM 742 O O . SER A 1 99 ? 12.211 13.740 -1.221 1.00 62.84 99 SER A O 1
ATOM 744 N N . GLU A 1 100 ? 11.787 14.440 0.854 1.00 60.50 100 GLU A N 1
ATOM 745 C CA . GLU A 1 100 ? 12.170 15.837 0.587 1.00 60.50 100 GLU A C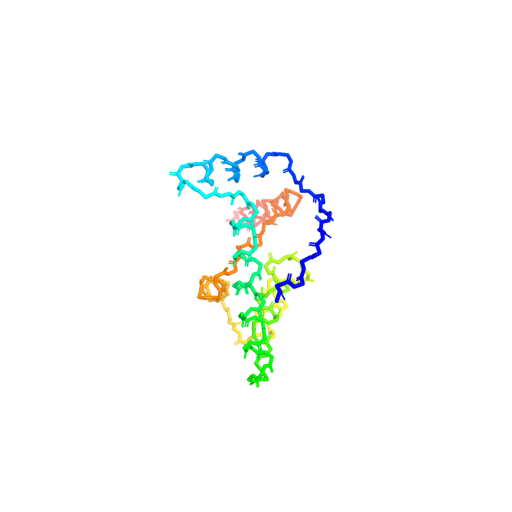A 1
ATOM 746 C C . GLU A 1 100 ? 13.622 15.967 0.088 1.00 60.50 100 GLU A C 1
ATOM 748 O O . GLU A 1 100 ? 13.935 16.781 -0.785 1.00 60.50 100 GLU A O 1
ATOM 753 N N . HIS A 1 101 ? 14.500 15.082 0.564 1.00 61.78 101 HIS A N 1
ATOM 754 C CA . HIS A 1 101 ? 15.876 14.956 0.089 1.00 61.78 101 HIS A CA 1
ATOM 755 C C . HIS A 1 101 ? 15.944 14.529 -1.385 1.00 61.78 101 HIS A C 1
ATOM 757 O O . HIS A 1 101 ? 16.741 15.039 -2.170 1.00 61.78 101 HIS A O 1
ATOM 763 N N . GLU A 1 102 ? 15.095 13.591 -1.788 1.00 67.00 102 GLU A N 1
ATOM 764 C CA . GLU A 1 102 ? 15.045 13.101 -3.160 1.00 67.00 102 GLU A CA 1
ATOM 765 C C . GLU A 1 102 ? 14.390 14.114 -4.107 1.00 67.00 102 GLU A C 1
ATOM 767 O O . GLU A 1 102 ? 14.909 14.323 -5.201 1.00 67.00 102 GLU A O 1
ATOM 772 N N . ILE A 1 103 ? 13.375 14.857 -3.647 1.00 71.81 103 ILE A N 1
ATOM 773 C CA . ILE A 1 103 ? 12.838 16.029 -4.359 1.00 71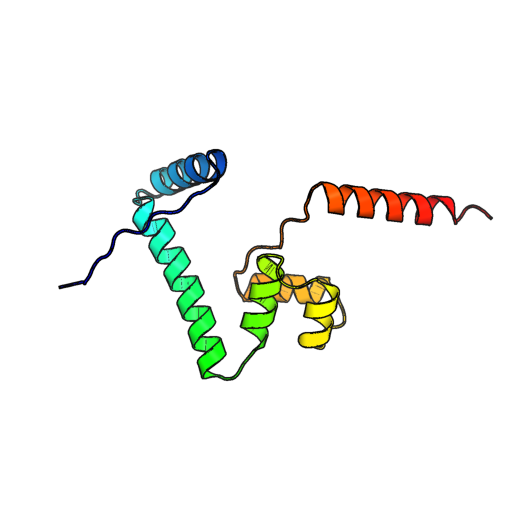.81 103 ILE A CA 1
ATOM 774 C C . ILE A 1 103 ? 13.946 17.064 -4.587 1.00 71.81 103 ILE A C 1
ATOM 776 O O . ILE A 1 103 ? 14.101 17.560 -5.700 1.00 71.81 103 ILE A O 1
ATOM 780 N N . SER A 1 104 ? 14.750 17.354 -3.563 1.00 70.50 104 SER A N 1
ATOM 781 C CA . SER A 1 104 ? 15.849 18.323 -3.659 1.00 70.50 104 SER A CA 1
ATOM 782 C C . SER A 1 104 ? 16.901 17.896 -4.687 1.00 70.50 104 SER A C 1
ATOM 784 O O . SER A 1 104 ? 17.267 18.698 -5.546 1.00 70.50 104 SER A O 1
ATOM 786 N N . ARG A 1 105 ? 17.305 16.615 -4.685 1.00 79.69 105 ARG A N 1
ATOM 787 C CA . ARG A 1 105 ? 18.209 16.063 -5.713 1.00 79.69 105 ARG A CA 1
ATOM 788 C C . ARG A 1 105 ? 17.616 16.142 -7.119 1.00 79.69 105 ARG A C 1
ATOM 790 O O . ARG A 1 105 ? 18.325 16.465 -8.066 1.00 79.69 105 ARG A O 1
ATOM 797 N N . MET A 1 106 ? 16.322 15.855 -7.271 1.00 78.81 106 MET A N 1
ATOM 798 C CA . MET A 1 106 ? 15.640 15.949 -8.566 1.00 78.81 106 MET A CA 1
ATOM 799 C C . MET A 1 106 ? 15.579 17.394 -9.072 1.00 78.81 106 MET A C 1
ATOM 801 O O . MET A 1 106 ? 15.819 17.639 -10.251 1.00 78.81 106 MET A O 1
ATOM 805 N N . VAL A 1 107 ? 15.299 18.359 -8.191 1.00 84.25 107 VAL A N 1
ATOM 806 C CA . VAL A 1 107 ? 15.307 19.791 -8.528 1.00 84.25 107 VAL A CA 1
ATOM 807 C C . VAL A 1 107 ? 16.702 20.241 -8.958 1.00 84.25 107 VAL A C 1
ATOM 809 O O . VAL A 1 107 ? 16.830 20.981 -9.931 1.00 84.25 107 VAL A O 1
ATOM 812 N N . GLU A 1 108 ? 17.747 19.792 -8.270 1.00 82.50 108 GLU A N 1
ATOM 813 C CA . GLU A 1 108 ? 19.132 20.103 -8.627 1.00 82.50 108 GLU A CA 1
ATOM 814 C C . GLU A 1 108 ? 19.517 19.520 -9.995 1.00 82.50 108 GLU A C 1
ATOM 816 O O . GLU A 1 108 ? 20.039 20.245 -10.839 1.00 82.50 108 GLU A O 1
ATOM 821 N N . ALA A 1 109 ? 19.155 18.263 -10.269 1.00 81.00 109 ALA A N 1
ATOM 822 C CA . ALA A 1 109 ? 19.366 17.636 -11.574 1.00 81.00 109 ALA A CA 1
ATOM 823 C C . ALA A 1 109 ? 18.612 18.348 -12.716 1.00 81.00 109 ALA A C 1
ATOM 825 O O . ALA A 1 109 ? 19.118 18.455 -13.829 1.00 81.00 109 ALA A O 1
ATOM 826 N N . LEU A 1 110 ? 17.408 18.869 -12.461 1.00 85.25 110 LEU A N 1
ATOM 827 C CA . LEU A 1 110 ? 16.671 19.663 -13.452 1.00 85.25 110 LEU A CA 1
ATOM 828 C C . LEU A 1 110 ? 17.334 21.019 -13.713 1.00 85.25 110 LEU A C 1
ATOM 830 O O . LEU A 1 110 ? 17.374 21.473 -14.856 1.00 85.25 110 LEU A O 1
ATOM 834 N N . LYS A 1 111 ? 17.878 21.658 -12.672 1.00 85.12 111 LYS A N 1
ATOM 835 C CA . LYS A 1 111 ? 18.613 22.921 -12.814 1.00 85.12 111 LYS A CA 1
ATOM 836 C C . LYS A 1 111 ? 19.868 22.737 -13.664 1.00 85.12 111 LYS A C 1
ATOM 838 O O . LYS A 1 111 ? 20.089 23.535 -14.565 1.00 85.12 111 LYS A O 1
ATOM 843 N N . THR A 1 112 ? 20.639 21.670 -13.452 1.00 83.25 112 THR A N 1
ATOM 844 C CA . THR A 1 112 ? 21.850 21.401 -14.248 1.00 83.25 112 THR A CA 1
ATOM 845 C C . THR A 1 112 ? 21.542 21.073 -15.710 1.00 83.25 112 THR A C 1
ATOM 847 O O . THR A 1 112 ? 22.285 21.497 -16.591 1.00 83.25 112 THR A O 1
ATOM 850 N N . LEU A 1 113 ? 20.424 20.393 -15.991 1.00 79.94 113 LEU A N 1
ATOM 851 C CA . LEU A 1 113 ? 19.950 20.147 -17.359 1.00 79.94 113 LEU A CA 1
ATOM 852 C C . LEU A 1 113 ? 19.500 21.435 -18.066 1.00 79.94 113 LEU A C 1
ATOM 854 O O . LEU A 1 113 ? 19.752 21.596 -19.255 1.00 79.94 113 LEU A O 1
ATOM 858 N N . SER A 1 114 ? 18.867 22.361 -17.340 1.00 71.56 114 SER A N 1
ATOM 859 C CA . SER A 1 114 ? 18.438 23.657 -17.882 1.00 71.56 114 SER A CA 1
ATOM 860 C C . SER A 1 114 ? 19.593 24.643 -18.075 1.00 71.56 114 SER A C 1
ATOM 862 O O . SER A 1 114 ? 19.503 25.511 -18.935 1.00 71.56 114 SER A O 1
ATOM 864 N N . SER A 1 115 ? 20.665 24.537 -17.287 1.00 63.56 115 SER A N 1
ATOM 865 C CA . SER A 1 115 ? 21.872 25.365 -17.432 1.00 63.56 115 SER A CA 1
ATOM 866 C C . SER A 1 115 ? 22.814 24.884 -18.545 1.00 63.56 115 SER A C 1
ATOM 868 O O . SER A 1 115 ? 23.760 25.588 -18.880 1.00 63.56 115 SER A O 1
ATOM 870 N N . GLY A 1 116 ? 22.587 23.692 -19.108 1.00 55.84 116 GLY A N 1
ATOM 871 C CA . GLY A 1 116 ? 23.404 23.107 -20.177 1.00 55.84 116 GLY A CA 1
ATOM 872 C C . GLY A 1 116 ? 22.891 23.358 -21.602 1.00 55.84 116 GLY A C 1
ATOM 873 O O . GLY A 1 116 ? 23.480 22.838 -22.542 1.00 55.84 116 GLY A O 1
ATOM 874 N N . SER A 1 117 ? 21.798 24.111 -21.778 1.00 53.31 117 SER A N 1
ATOM 875 C CA . SER A 1 117 ?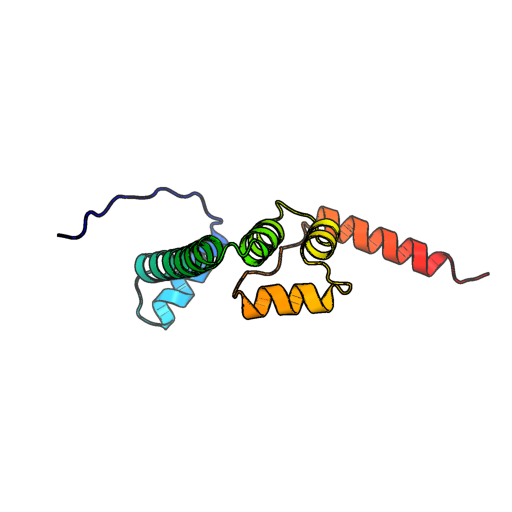 21.164 24.385 -23.080 1.00 53.31 117 SER A CA 1
ATOM 876 C C . SER A 1 117 ? 21.399 25.809 -23.616 1.00 53.31 117 SER A C 1
ATOM 878 O O . SER A 1 117 ? 20.625 26.271 -24.451 1.00 53.31 117 SER A O 1
ATOM 880 N N . GLU A 1 118 ? 22.430 26.514 -23.135 1.00 51.59 118 GLU A N 1
ATOM 881 C CA . GLU A 1 118 ? 22.808 27.876 -23.575 1.00 51.59 118 GLU A CA 1
ATOM 882 C C . GLU A 1 118 ? 24.140 27.939 -24.361 1.00 51.59 118 GLU A C 1
ATOM 884 O O . GLU A 1 118 ? 24.825 28.961 -24.336 1.00 51.59 118 GLU A O 1
ATOM 889 N N . THR A 1 119 ? 24.526 26.884 -25.088 1.00 42.94 119 THR A N 1
ATOM 890 C CA . THR A 1 119 ? 25.666 26.939 -26.033 1.00 42.94 119 THR A CA 1
ATOM 891 C C . THR A 1 119 ? 25.264 26.538 -27.436 1.00 42.94 119 THR A C 1
ATOM 893 O O . THR A 1 119 ? 24.744 25.406 -27.568 1.00 42.94 119 THR A O 1
#

Sequence (119 aa):
MKDTASLSLTLDKLLIKRARVAAAKIGAPLNTVVSQQLQAFLDSFEQSEALGNQNFTILAEFSIGVRSANDAMKALSIRSPAELNRLLAVAKLPKPTVSEHEISRMVEALKTLSSGSET

Radius of gyration: 19.0 Å; chains: 1; bounding box: 46×45×46 Å